Protein AF-A0A817GS50-F1 (afdb_monomer_lite)

Radius of gyration: 17.62 Å; chains: 1; bounding box: 45×34×46 Å

Structure (mmCIF, N/CA/C/O backbone):
data_AF-A0A817GS50-F1
#
_entry.id   AF-A0A817GS50-F1
#
loop_
_atom_site.group_PDB
_atom_site.id
_atom_site.type_symbol
_atom_site.label_atom_id
_atom_site.label_alt_id
_atom_site.label_comp_id
_atom_site.label_asym_id
_atom_site.label_entity_id
_atom_site.label_seq_id
_atom_site.pdbx_PDB_ins_code
_atom_site.Cartn_x
_atom_site.Cartn_y
_atom_site.Cartn_z
_atom_site.occupancy
_atom_site.B_iso_or_equiv
_atom_site.auth_seq_id
_atom_site.auth_comp_id
_atom_site.auth_asym_id
_atom_site.auth_atom_id
_atom_site.pdbx_PDB_model_num
ATOM 1 N N . MET A 1 1 ? 2.647 10.167 31.502 1.00 43.03 1 MET A N 1
ATOM 2 C CA . MET A 1 1 ? 2.492 10.947 30.258 1.00 43.03 1 MET A CA 1
ATOM 3 C C . MET A 1 1 ? 1.450 10.243 29.411 1.00 43.03 1 MET A C 1
ATOM 5 O O . MET A 1 1 ? 1.574 9.040 29.233 1.00 43.03 1 MET A O 1
ATOM 9 N N . SER A 1 2 ? 0.385 10.926 28.994 1.00 58.19 2 SER A N 1
ATOM 10 C CA . SER A 1 2 ? -0.629 10.333 28.115 1.00 58.19 2 SER A CA 1
ATOM 11 C C . SER A 1 2 ? -0.036 10.146 26.720 1.00 58.19 2 SER A C 1
ATOM 13 O O . SER A 1 2 ? 0.476 11.101 26.138 1.00 58.19 2 SER A O 1
ATOM 15 N N . ASN A 1 3 ? -0.080 8.922 26.203 1.00 62.41 3 ASN A N 1
ATOM 16 C CA . ASN A 1 3 ? 0.406 8.602 24.866 1.00 62.41 3 ASN A CA 1
ATOM 17 C C . ASN A 1 3 ? -0.499 9.278 23.828 1.00 62.41 3 ASN A C 1
ATOM 19 O O . ASN A 1 3 ? -1.694 8.998 23.794 1.00 62.41 3 ASN A O 1
ATOM 23 N N . ASN A 1 4 ? 0.049 10.166 22.997 1.00 82.06 4 ASN A N 1
ATOM 24 C CA . ASN A 1 4 ? -0.720 10.940 22.014 1.00 82.06 4 ASN A CA 1
ATOM 25 C C . ASN A 1 4 ? -0.829 10.218 20.657 1.00 82.06 4 ASN A C 1
ATOM 27 O O . ASN A 1 4 ? -0.834 10.849 19.601 1.00 82.06 4 ASN A O 1
ATOM 31 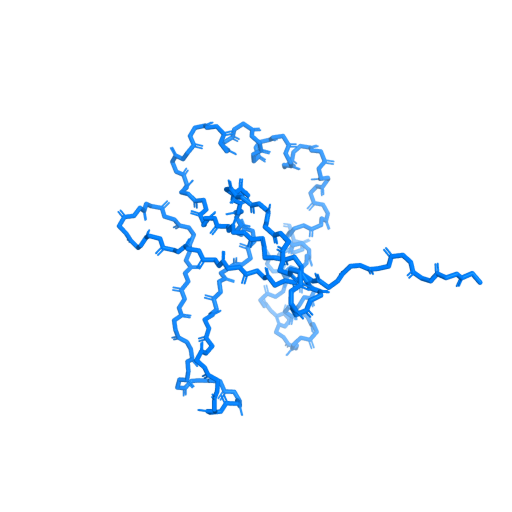N N . TYR A 1 5 ? -0.848 8.884 20.677 1.00 83.50 5 TYR A N 1
ATOM 32 C CA . TYR A 1 5 ? -0.960 8.083 19.464 1.00 83.50 5 TYR A CA 1
ATOM 33 C C . TYR A 1 5 ? -2.385 8.137 18.915 1.00 83.50 5 TYR A C 1
ATOM 35 O O . TYR A 1 5 ? -3.366 8.127 19.662 1.00 83.50 5 TYR A O 1
ATOM 43 N N . ARG A 1 6 ? -2.492 8.183 17.587 1.00 84.81 6 ARG A N 1
ATOM 44 C CA . ARG A 1 6 ? -3.757 8.109 16.855 1.00 84.81 6 ARG A CA 1
ATOM 45 C C . ARG A 1 6 ? -3.831 6.773 16.131 1.00 84.81 6 ARG A C 1
ATOM 47 O O . ARG A 1 6 ? -2.851 6.342 15.532 1.00 84.81 6 ARG A O 1
ATOM 54 N N . ARG A 1 7 ? -4.995 6.128 16.191 1.00 92.19 7 ARG A N 1
ATOM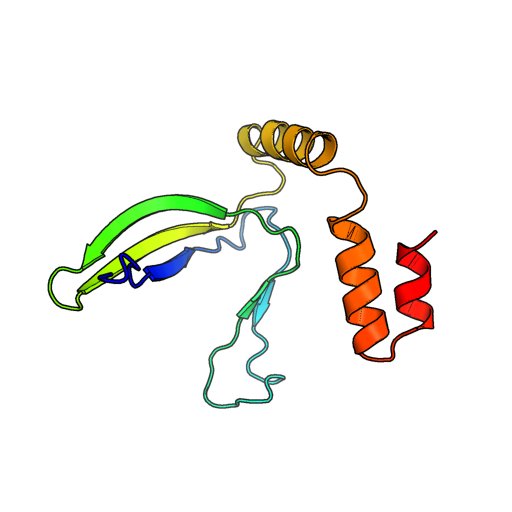 55 C CA . ARG A 1 7 ? -5.295 4.950 15.371 1.00 92.19 7 ARG A CA 1
ATOM 56 C C . ARG A 1 7 ? -5.531 5.417 13.938 1.00 92.19 7 ARG A C 1
ATOM 58 O O . ARG A 1 7 ? -6.245 6.401 13.735 1.00 92.19 7 ARG A O 1
ATOM 65 N N . ILE A 1 8 ? -4.928 4.725 12.979 1.00 94.31 8 ILE A N 1
ATOM 66 C CA . ILE A 1 8 ? -5.029 5.034 11.553 1.00 94.31 8 ILE A CA 1
ATOM 67 C C . ILE A 1 8 ? -5.473 3.774 10.815 1.00 94.31 8 ILE A C 1
ATOM 69 O O . ILE A 1 8 ? -4.950 2.693 11.080 1.00 94.31 8 ILE A O 1
ATOM 73 N N . LEU A 1 9 ? -6.422 3.937 9.899 1.00 95.75 9 LEU A N 1
ATOM 74 C CA . LEU A 1 9 ? -6.794 2.955 8.892 1.00 95.75 9 LEU A CA 1
ATOM 75 C C . LEU A 1 9 ? -6.393 3.508 7.524 1.00 95.75 9 LEU A C 1
ATOM 77 O O . LEU A 1 9 ? -6.784 4.620 7.176 1.00 95.75 9 LEU A O 1
ATOM 81 N N . PHE A 1 10 ? -5.617 2.749 6.757 1.00 97.00 10 PHE A N 1
ATOM 82 C CA . PHE A 1 10 ? -5.279 3.115 5.385 1.00 97.00 10 PHE A CA 1
ATOM 83 C C . PHE A 1 10 ? -6.278 2.489 4.418 1.00 97.00 10 PHE A C 1
ATOM 85 O O . PHE A 1 10 ? -6.477 1.278 4.431 1.00 97.00 10 PHE A O 1
ATOM 92 N N . GLU A 1 11 ? -6.872 3.314 3.565 1.00 96.81 11 GLU A N 1
ATOM 93 C CA . GLU A 1 11 ? -7.686 2.873 2.435 1.00 96.81 11 GLU A CA 1
ATOM 94 C C . GLU A 1 11 ? -6.902 3.160 1.156 1.00 96.81 11 GLU A C 1
ATOM 96 O O . GLU A 1 11 ? -6.699 4.320 0.799 1.00 96.81 11 GLU A O 1
ATOM 101 N N . ILE A 1 12 ? -6.403 2.113 0.497 1.00 96.44 12 ILE A N 1
ATOM 102 C CA . ILE A 1 12 ? -5.513 2.242 -0.661 1.00 96.44 12 ILE A CA 1
ATOM 103 C C . ILE A 1 12 ? -6.290 1.932 -1.938 1.00 96.44 12 ILE A C 1
ATOM 105 O O . ILE A 1 12 ? -6.748 0.813 -2.149 1.00 96.44 12 ILE A O 1
ATOM 109 N N . THR A 1 13 ? -6.387 2.919 -2.822 1.00 95.81 13 THR A N 1
ATOM 110 C CA . THR A 1 13 ? -6.940 2.769 -4.166 1.00 95.81 13 THR A CA 1
ATOM 111 C C . THR A 1 13 ? -5.825 2.453 -5.157 1.00 95.81 13 THR A C 1
ATOM 113 O O . THR A 1 13 ? -4.840 3.188 -5.274 1.00 95.81 13 THR A O 1
ATOM 116 N N . ILE A 1 14 ? -6.003 1.367 -5.908 1.00 93.81 14 ILE A N 1
ATOM 117 C CA . ILE A 1 14 ? -5.092 0.933 -6.967 1.00 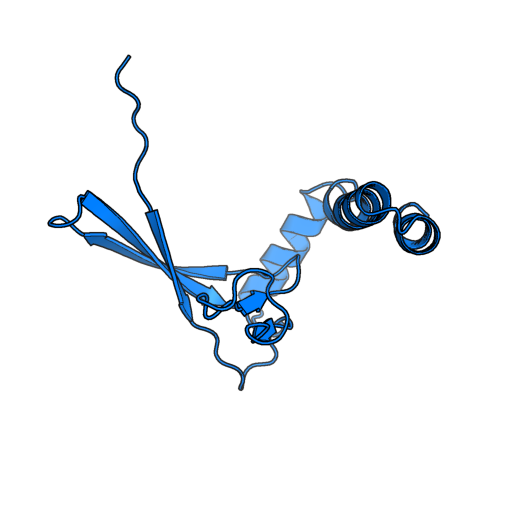93.81 14 ILE A CA 1
ATOM 118 C C . ILE A 1 14 ? -5.857 0.954 -8.292 1.00 93.81 14 ILE A C 1
ATOM 120 O O . ILE A 1 14 ? -6.832 0.224 -8.455 1.00 93.81 14 ILE A O 1
ATOM 124 N N . ASP A 1 15 ? -5.420 1.784 -9.243 1.00 91.75 15 ASP A N 1
ATOM 125 C CA . ASP A 1 15 ? -5.954 1.777 -10.609 1.00 91.75 15 ASP A CA 1
ATOM 126 C C . ASP A 1 15 ? -5.032 0.953 -11.528 1.00 91.75 15 ASP A C 1
ATOM 128 O O . ASP A 1 15 ? -3.990 1.459 -11.958 1.00 91.75 15 ASP A O 1
ATOM 132 N N . PRO A 1 16 ? -5.397 -0.299 -11.873 1.00 89.88 16 PRO A N 1
ATOM 133 C CA . PRO A 1 16 ? -4.554 -1.180 -12.683 1.00 89.88 16 PRO A CA 1
ATOM 134 C C . PRO A 1 16 ? -4.382 -0.711 -14.133 1.00 89.88 16 PRO A C 1
ATOM 136 O O . PRO A 1 16 ? -3.595 -1.291 -14.876 1.00 89.88 16 PRO A O 1
ATOM 139 N N . ARG A 1 17 ? -5.129 0.310 -14.573 1.00 90.38 17 ARG A N 1
ATOM 140 C CA . ARG A 1 17 ? -5.036 0.857 -15.936 1.00 90.38 17 ARG A CA 1
ATOM 141 C C . ARG A 1 17 ? -3.881 1.845 -16.085 1.00 90.38 17 ARG A C 1
ATOM 143 O O . ARG A 1 17 ? -3.521 2.192 -17.208 1.00 90.38 17 ARG A O 1
ATOM 150 N N . LEU A 1 18 ? -3.333 2.333 -14.973 1.00 87.19 18 LEU A N 1
ATOM 151 C CA . LEU A 1 18 ? -2.201 3.250 -14.957 1.00 87.19 18 LEU A CA 1
ATOM 152 C C . LEU A 1 18 ? -0.876 2.470 -14.981 1.00 87.19 18 LEU A C 1
ATOM 154 O O . LEU A 1 18 ? -0.818 1.337 -14.508 1.00 87.19 18 LEU A O 1
ATOM 158 N N . PRO A 1 19 ? 0.218 3.058 -15.492 1.00 85.19 19 PRO A N 1
ATOM 159 C CA . PRO A 1 19 ? 1.542 2.448 -15.421 1.00 85.19 19 PRO A CA 1
ATOM 160 C C . PRO A 1 19 ? 2.107 2.577 -13.996 1.00 85.19 19 PRO A C 1
ATOM 162 O O . PRO A 1 19 ? 2.995 3.384 -13.743 1.00 85.19 19 PRO A O 1
ATOM 165 N N . ILE A 1 20 ? 1.568 1.808 -13.053 1.00 86.19 20 ILE A N 1
ATOM 166 C CA . ILE A 1 20 ? 1.898 1.824 -11.618 1.00 86.19 20 ILE A CA 1
ATOM 167 C C . ILE A 1 20 ? 2.990 0.806 -11.260 1.00 86.19 20 ILE A C 1
ATOM 169 O O . ILE A 1 20 ? 3.419 -0.005 -12.085 1.00 86.19 20 ILE A O 1
ATOM 173 N N . LYS A 1 21 ? 3.477 0.863 -10.017 1.00 84.44 21 LYS A N 1
ATOM 174 C CA . LYS A 1 21 ? 4.316 -0.196 -9.438 1.00 84.44 21 LYS A CA 1
ATOM 175 C C . LYS A 1 21 ? 3.521 -1.503 -9.320 1.00 84.44 21 LYS A C 1
ATOM 177 O O . LYS A 1 21 ? 2.302 -1.487 -9.169 1.00 84.44 21 LYS A O 1
ATOM 182 N N . GLY A 1 22 ? 4.229 -2.628 -9.415 1.00 87.25 22 GLY A N 1
ATOM 183 C CA . GLY A 1 22 ? 3.620 -3.955 -9.398 1.00 87.25 22 GLY A CA 1
ATOM 184 C C . GLY A 1 22 ? 2.932 -4.269 -8.071 1.00 87.25 22 GLY A C 1
ATOM 185 O O . GLY A 1 22 ? 3.452 -3.953 -6.999 1.00 87.25 22 GLY A O 1
ATOM 186 N N . PHE A 1 23 ? 1.782 -4.923 -8.167 1.00 93.44 23 PHE A N 1
ATOM 187 C CA . PHE A 1 23 ? 1.042 -5.479 -7.045 1.00 93.44 23 PHE A CA 1
ATOM 188 C C . PHE A 1 23 ? 0.421 -6.815 -7.473 1.00 93.44 23 PHE A C 1
ATOM 190 O O . PHE A 1 23 ? 0.255 -7.062 -8.671 1.00 93.44 23 PHE A O 1
ATOM 197 N N . ALA A 1 24 ? 0.106 -7.676 -6.513 1.00 92.88 24 ALA A N 1
ATOM 198 C CA . ALA A 1 24 ? -0.496 -8.978 -6.758 1.00 92.88 24 ALA A CA 1
ATOM 199 C C . ALA A 1 24 ? -1.469 -9.342 -5.637 1.00 92.88 24 ALA A C 1
ATOM 201 O O . ALA A 1 24 ? -1.178 -9.111 -4.467 1.00 92.88 24 ALA A O 1
ATOM 202 N N . ASP A 1 25 ? -2.596 -9.944 -6.007 1.00 93.44 25 ASP A N 1
ATOM 203 C CA . ASP A 1 25 ? -3.392 -10.745 -5.078 1.00 93.44 25 ASP A CA 1
ATOM 204 C C . ASP A 1 25 ? -2.613 -12.034 -4.800 1.00 93.44 25 ASP A C 1
ATOM 206 O O . ASP A 1 25 ? -2.233 -12.749 -5.732 1.00 93.44 25 ASP A O 1
ATOM 210 N N . ILE A 1 26 ? -2.313 -12.278 -3.528 1.00 94.56 26 ILE A N 1
ATOM 211 C CA . ILE A 1 26 ? -1.550 -13.443 -3.084 1.00 94.56 26 ILE A CA 1
ATOM 212 C C . ILE A 1 26 ? -2.354 -14.319 -2.129 1.00 94.56 26 ILE A C 1
ATOM 214 O O . ILE A 1 26 ? -1.765 -15.154 -1.448 1.00 94.56 26 ILE A O 1
ATOM 218 N N . LYS A 1 27 ? -3.686 -14.189 -2.100 1.00 92.69 27 LYS A N 1
ATOM 219 C CA . LYS A 1 27 ? -4.565 -14.982 -1.233 1.00 92.69 27 LYS A CA 1
ATOM 220 C C . LYS A 1 27 ? -4.263 -16.481 -1.279 1.00 92.69 27 LYS A C 1
ATOM 222 O O . LYS A 1 27 ? -4.144 -17.122 -0.242 1.00 92.69 27 LYS A O 1
ATOM 227 N N . GLU A 1 28 ? -4.085 -17.043 -2.476 1.00 93.38 28 GLU A N 1
ATOM 228 C CA . GLU A 1 28 ? -3.801 -18.479 -2.665 1.00 93.38 28 GLU A CA 1
ATOM 229 C C . GLU A 1 28 ? -2.390 -18.903 -2.210 1.00 93.38 28 GLU A C 1
ATOM 231 O O . GLU A 1 28 ? -2.080 -20.094 -2.150 1.00 93.38 28 GLU A O 1
ATOM 236 N N . HIS A 1 29 ? -1.526 -17.938 -1.901 1.00 90.81 29 HIS A N 1
ATOM 237 C CA . HIS A 1 29 ? -0.144 -18.139 -1.471 1.00 90.81 29 HIS A CA 1
ATOM 238 C C . HIS A 1 29 ? 0.125 -17.636 -0.049 1.00 90.81 29 HIS A C 1
ATOM 240 O O . HIS A 1 29 ? 1.225 -17.853 0.465 1.00 90.81 29 HIS A O 1
ATOM 246 N N . SER A 1 30 ? -0.849 -16.977 0.584 1.00 90.12 30 SER A N 1
ATOM 247 C CA . SER A 1 30 ? -0.714 -16.485 1.949 1.00 90.12 30 SER A CA 1
ATOM 248 C C . SER A 1 30 ? -0.685 -17.648 2.938 1.00 90.12 30 SER A C 1
ATOM 250 O O . SER A 1 30 ? -1.353 -18.669 2.766 1.00 90.12 30 SER A O 1
ATOM 252 N N . ALA A 1 31 ? 0.081 -17.483 4.016 1.00 91.56 31 ALA A N 1
ATOM 253 C CA . ALA A 1 31 ? 0.032 -18.400 5.152 1.00 91.56 31 ALA A CA 1
ATOM 254 C C . ALA A 1 31 ? -1.307 -18.307 5.912 1.00 91.56 31 ALA A C 1
ATOM 256 O O . ALA A 1 31 ? -1.626 -19.207 6.691 1.00 91.56 31 ALA A O 1
ATOM 257 N N . TYR A 1 32 ? -2.072 -17.233 5.685 1.00 91.81 32 TYR A N 1
ATOM 258 C CA . TYR A 1 32 ? -3.359 -16.958 6.312 1.00 91.81 32 TYR A CA 1
ATOM 259 C C . TYR A 1 32 ? -4.465 -16.962 5.251 1.00 91.81 32 TYR A C 1
ATOM 261 O O . TYR A 1 32 ? -4.790 -15.947 4.646 1.00 91.81 32 TYR A O 1
ATOM 269 N N . ASP A 1 33 ? -5.077 -18.126 5.047 1.00 87.81 33 ASP A N 1
ATOM 270 C CA . ASP A 1 33 ? -6.103 -18.370 4.021 1.00 87.81 33 ASP A CA 1
ATOM 271 C C . ASP A 1 33 ? -7.409 -17.571 4.208 1.00 87.81 33 ASP A C 1
ATOM 273 O O . ASP A 1 33 ? -8.236 -17.482 3.295 1.00 87.81 33 ASP A O 1
ATOM 277 N N . THR A 1 34 ? -7.598 -16.972 5.384 1.00 93.81 34 THR A N 1
ATOM 278 C CA . THR A 1 34 ? -8.734 -16.100 5.694 1.00 93.81 34 THR A CA 1
ATOM 279 C C . THR A 1 34 ? -8.548 -14.655 5.241 1.00 93.81 34 THR A C 1
ATOM 281 O O . THR A 1 34 ? -9.510 -13.890 5.294 1.00 93.81 34 THR A O 1
ATOM 284 N N . GLU A 1 35 ? -7.337 -14.258 4.847 1.00 92.94 35 GLU A N 1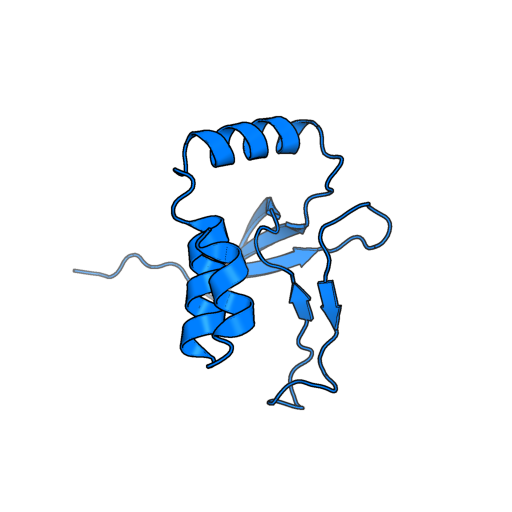
ATOM 285 C CA . GLU A 1 35 ? -7.028 -12.889 4.436 1.00 92.94 35 GLU A CA 1
ATOM 286 C C . GLU A 1 35 ? -7.103 -12.738 2.910 1.00 92.94 35 GLU A C 1
ATOM 288 O O . GLU A 1 35 ? -6.635 -13.586 2.152 1.00 92.94 35 GLU A O 1
ATOM 293 N N . ASP A 1 36 ? -7.677 -11.629 2.443 1.00 93.50 36 ASP A N 1
ATOM 294 C CA . ASP A 1 36 ? -7.616 -11.215 1.036 1.00 93.50 36 ASP A CA 1
ATOM 295 C C . ASP A 1 36 ? -6.349 -10.366 0.825 1.00 93.50 36 ASP A C 1
ATOM 297 O O . ASP A 1 36 ? -6.403 -9.150 0.619 1.00 93.50 36 ASP A O 1
ATOM 301 N N . GLU A 1 37 ? -5.188 -11.002 0.993 1.00 94.69 37 GLU A N 1
ATOM 302 C CA . GLU A 1 37 ? -3.895 -10.321 1.035 1.00 94.69 37 GLU A CA 1
ATOM 303 C C . GLU A 1 37 ? -3.443 -9.831 -0.352 1.00 94.69 37 GLU A C 1
ATOM 305 O O . GLU A 1 37 ? -3.370 -10.587 -1.325 1.00 94.69 37 GLU A O 1
ATOM 310 N N . VAL A 1 38 ? -3.067 -8.550 -0.421 1.00 93.69 38 VAL A N 1
ATOM 311 C CA . VAL A 1 38 ? -2.486 -7.922 -1.613 1.00 93.69 38 VAL A CA 1
ATOM 312 C C . VAL A 1 38 ? -1.046 -7.518 -1.321 1.00 93.69 38 VAL A C 1
ATOM 314 O O . VAL A 1 38 ? -0.786 -6.656 -0.480 1.00 93.69 38 VAL A O 1
ATOM 317 N N . LEU A 1 39 ? -0.105 -8.093 -2.068 1.00 93.62 39 LEU A N 1
ATOM 318 C CA . LEU A 1 39 ? 1.306 -7.734 -2.012 1.00 93.62 39 LEU A CA 1
ATOM 319 C C . LEU A 1 39 ? 1.590 -6.573 -2.964 1.00 93.62 39 LEU A C 1
ATOM 321 O O . LEU A 1 39 ? 1.323 -6.662 -4.161 1.00 93.62 39 LEU A O 1
ATOM 325 N N . ILE A 1 40 ? 2.197 -5.503 -2.453 1.00 92.19 40 ILE A N 1
ATOM 326 C CA . ILE A 1 40 ? 2.662 -4.362 -3.249 1.00 92.19 40 ILE A CA 1
ATOM 327 C C . ILE A 1 40 ? 4.190 -4.326 -3.180 1.00 92.19 40 ILE A C 1
ATOM 329 O O . ILE A 1 40 ? 4.766 -4.467 -2.101 1.00 92.19 40 ILE A O 1
ATOM 333 N N . ILE A 1 41 ? 4.859 -4.150 -4.324 1.00 85.06 41 ILE A N 1
ATOM 334 C CA . ILE A 1 41 ? 6.326 -4.107 -4.363 1.00 85.06 41 ILE A CA 1
ATOM 335 C C . ILE A 1 41 ? 6.881 -2.952 -3.516 1.00 85.06 41 ILE A C 1
ATOM 337 O O . ILE A 1 41 ? 6.280 -1.879 -3.404 1.00 85.06 41 ILE A O 1
ATOM 341 N N . LEU A 1 42 ? 8.074 -3.161 -2.960 1.00 79.75 42 LEU A N 1
ATOM 342 C CA . LEU A 1 42 ? 8.836 -2.117 -2.282 1.00 79.75 42 LEU A CA 1
ATOM 343 C C . LEU A 1 42 ? 9.064 -0.895 -3.190 1.00 79.75 42 LEU A C 1
ATOM 345 O O . LEU A 1 42 ? 9.037 -0.979 -4.420 1.00 79.75 42 LEU A O 1
ATOM 349 N N . GLU A 1 43 ? 9.298 0.256 -2.558 1.00 74.38 43 GLU A N 1
ATOM 350 C CA . GLU A 1 43 ? 9.413 1.569 -3.215 1.00 74.38 43 GLU A CA 1
ATOM 351 C C . GLU A 1 43 ? 8.137 2.059 -3.925 1.00 74.38 43 GLU A C 1
ATOM 353 O O . GLU A 1 43 ? 8.183 2.995 -4.731 1.00 74.38 43 GLU A O 1
ATOM 358 N N . ALA A 1 44 ? 6.985 1.447 -3.645 1.00 83.75 44 ALA A N 1
ATOM 359 C CA . ALA A 1 44 ? 5.702 2.018 -4.017 1.00 83.75 44 ALA A CA 1
ATOM 360 C C . ALA A 1 44 ? 5.486 3.364 -3.312 1.00 83.75 44 ALA A C 1
ATOM 362 O O . ALA A 1 44 ? 5.706 3.506 -2.108 1.00 83.75 44 ALA A O 1
ATOM 363 N N . LEU A 1 45 ? 5.044 4.356 -4.082 1.00 84.25 45 LEU A N 1
ATOM 364 C CA . LEU A 1 45 ? 4.672 5.665 -3.566 1.00 84.25 45 LEU A CA 1
ATOM 365 C C . LEU A 1 45 ? 3.161 5.786 -3.487 1.00 84.25 45 LEU A C 1
ATOM 367 O O . LEU A 1 45 ? 2.443 5.353 -4.384 1.00 84.25 45 LEU A O 1
ATOM 371 N N . TYR A 1 46 ? 2.693 6.449 -2.440 1.00 89.38 46 TYR A N 1
ATOM 372 C CA . TYR A 1 46 ? 1.277 6.685 -2.213 1.00 89.38 46 TYR A CA 1
ATOM 373 C C . TYR A 1 46 ? 1.034 8.183 -2.109 1.00 89.38 46 TYR A C 1
ATOM 375 O O . TYR A 1 46 ? 1.754 8.892 -1.403 1.00 89.38 46 TYR A O 1
ATOM 383 N N . ARG A 1 47 ? 0.015 8.671 -2.813 1.00 89.50 47 ARG A N 1
ATOM 384 C CA . ARG A 1 47 ? -0.482 10.034 -2.636 1.00 89.50 47 ARG A CA 1
ATOM 385 C C . ARG A 1 47 ? -1.575 10.009 -1.579 1.00 89.50 47 ARG A C 1
ATOM 387 O O . ARG A 1 47 ? -2.516 9.235 -1.711 1.00 89.50 47 ARG A O 1
ATOM 394 N N . ILE A 1 48 ? -1.463 10.866 -0.567 1.00 94.06 48 ILE A N 1
ATOM 395 C CA . ILE A 1 48 ? -2.567 11.118 0.364 1.00 94.06 48 ILE A CA 1
ATOM 396 C C . ILE A 1 48 ? -3.606 11.959 -0.366 1.00 94.06 48 ILE A C 1
ATOM 398 O O . ILE A 1 48 ? -3.328 13.101 -0.732 1.00 94.06 48 ILE A O 1
ATOM 402 N N . ASP A 1 49 ? -4.786 11.389 -0.576 1.00 94.75 49 ASP A N 1
ATOM 403 C CA . ASP A 1 49 ? -5.906 12.088 -1.200 1.00 94.75 49 ASP A CA 1
ATOM 404 C C . ASP A 1 49 ? -6.788 12.764 -0.145 1.00 94.75 49 ASP A C 1
ATOM 406 O O . ASP A 1 49 ? -7.288 13.865 -0.374 1.00 94.75 49 ASP A O 1
ATOM 410 N N . ASN A 1 50 ? -6.961 12.130 1.022 1.00 97.25 50 ASN A N 1
ATOM 411 C CA . ASN A 1 50 ? -7.771 12.670 2.110 1.00 97.25 50 ASN A CA 1
ATOM 412 C C . ASN A 1 50 ? -7.410 12.062 3.476 1.00 97.25 50 ASN A C 1
ATOM 414 O O . ASN A 1 50 ? -6.862 10.962 3.562 1.00 97.25 50 ASN A O 1
ATOM 418 N N . ILE A 1 51 ? -7.770 12.767 4.550 1.00 96.44 51 ILE A N 1
ATOM 419 C CA . ILE A 1 51 ? -7.704 12.277 5.930 1.00 96.44 51 ILE A CA 1
ATOM 420 C C . ILE A 1 51 ? -9.039 12.591 6.602 1.00 96.44 51 ILE A C 1
ATOM 422 O O . ILE A 1 51 ? -9.405 13.754 6.757 1.00 96.44 51 ILE A O 1
ATOM 426 N N . ILE A 1 52 ? -9.758 11.549 7.005 1.00 95.56 52 ILE A N 1
ATOM 427 C CA . ILE A 1 52 ? -11.104 11.636 7.569 1.00 95.56 52 ILE A CA 1
ATOM 428 C C . ILE A 1 52 ? -11.061 11.103 8.997 1.00 95.56 52 ILE A C 1
ATOM 430 O O . ILE A 1 52 ? -10.560 10.009 9.237 1.00 95.56 52 ILE A O 1
ATOM 434 N N . GLU A 1 53 ? -11.594 11.851 9.957 1.00 93.31 53 GLU A N 1
ATOM 435 C CA . GLU A 1 53 ? -11.778 11.345 11.317 1.00 93.31 53 GLU A CA 1
ATOM 436 C C . GLU A 1 53 ? -13.072 10.525 11.398 1.00 93.31 53 GLU A C 1
ATOM 438 O O . GLU A 1 53 ? -14.170 11.054 11.202 1.00 93.31 53 GLU A O 1
ATOM 443 N N . ASP A 1 54 ? -12.957 9.238 11.724 1.00 88.44 54 ASP A N 1
ATOM 444 C CA . ASP A 1 54 ? -14.102 8.432 12.129 1.00 88.44 54 ASP A CA 1
ATOM 445 C C . ASP A 1 54 ? -14.346 8.637 13.627 1.00 88.44 54 ASP A C 1
ATOM 447 O O . ASP A 1 54 ? -13.793 7.956 14.497 1.00 88.44 54 ASP A O 1
ATOM 451 N N . SER A 1 55 ? -15.192 9.623 13.922 1.00 79.75 55 SER A N 1
ATOM 452 C CA . SER A 1 55 ? -15.580 9.967 15.293 1.00 79.75 55 SER A CA 1
ATOM 453 C C . SER A 1 55 ? -16.305 8.842 16.045 1.00 79.75 55 SER A C 1
ATOM 455 O O . SER A 1 55 ? -16.341 8.877 17.275 1.00 79.75 55 SER A O 1
ATOM 457 N N . LYS A 1 56 ? -16.883 7.851 15.347 1.00 85.69 56 LYS A N 1
ATOM 458 C CA . LYS A 1 56 ? -17.576 6.723 15.984 1.00 85.69 56 LYS A CA 1
ATOM 459 C C . LYS A 1 56 ? -16.591 5.650 16.421 1.00 85.69 56 LYS A C 1
ATOM 461 O O . LYS A 1 56 ? -16.676 5.169 17.546 1.00 85.69 56 LYS A O 1
ATOM 466 N N . GLU A 1 57 ? -15.653 5.310 15.548 1.00 83.38 57 GLU A N 1
ATOM 467 C CA . GLU A 1 57 ? -14.690 4.233 15.787 1.00 83.38 57 GLU A CA 1
ATOM 468 C C . GLU A 1 57 ? -13.382 4.715 16.448 1.00 83.38 57 GLU A C 1
ATOM 470 O O . GLU A 1 57 ? -12.550 3.917 16.904 1.00 83.38 57 GLU A O 1
ATOM 475 N N . GLY A 1 58 ? -13.191 6.035 16.534 1.00 87.56 58 GLY A N 1
ATOM 476 C CA . GLY A 1 58 ? -12.056 6.664 17.206 1.00 87.56 58 GLY A CA 1
ATOM 477 C C . GLY A 1 58 ? -10.733 6.494 16.456 1.00 87.56 58 GLY A C 1
ATOM 478 O O . GLY A 1 58 ? -9.672 6.410 17.087 1.00 87.56 58 GLY A O 1
ATOM 479 N N . PHE A 1 59 ? -10.776 6.408 15.125 1.00 92.31 59 PHE A N 1
ATOM 480 C CA . PHE A 1 59 ? -9.592 6.341 14.265 1.00 92.31 59 PHE A CA 1
ATOM 481 C C . PHE A 1 59 ? -9.695 7.301 13.078 1.00 92.31 59 PHE A C 1
ATOM 483 O O . PHE A 1 59 ? -10.761 7.818 12.770 1.00 92.31 59 PHE A O 1
ATOM 490 N N . HIS A 1 60 ? -8.565 7.570 12.424 1.00 94.50 60 HIS A N 1
ATOM 491 C CA . HIS A 1 60 ? -8.530 8.352 11.188 1.00 94.50 60 HIS A CA 1
ATOM 492 C C . HIS A 1 60 ? -8.422 7.410 9.991 1.00 94.50 60 HIS A C 1
ATOM 494 O O . HIS A 1 60 ? -7.540 6.553 9.967 1.00 94.50 60 HIS A O 1
ATOM 500 N N . VAL A 1 61 ? -9.293 7.576 9.001 1.00 96.38 61 VAL A N 1
ATOM 501 C CA . VAL A 1 61 ? -9.155 6.950 7.686 1.00 96.38 61 VAL A CA 1
ATOM 502 C C . VAL A 1 61 ? -8.265 7.841 6.835 1.00 96.38 61 VAL A C 1
ATOM 504 O O . VAL A 1 61 ? -8.589 9.003 6.588 1.00 96.38 61 VAL A O 1
ATOM 507 N N . VAL A 1 62 ? -7.141 7.304 6.383 1.00 97.25 62 VAL A N 1
ATOM 508 C CA . VAL A 1 62 ? -6.248 7.967 5.437 1.00 97.25 62 VAL A CA 1
ATOM 509 C C . VAL A 1 62 ? -6.460 7.315 4.081 1.00 97.25 62 VAL A C 1
ATOM 511 O O . VAL A 1 62 ? -6.104 6.154 3.879 1.00 97.25 62 VAL A O 1
ATOM 514 N N . GLN A 1 63 ? -7.060 8.068 3.166 1.00 97.94 63 GLN A N 1
ATOM 515 C CA . GLN A 1 63 ? -7.316 7.619 1.804 1.00 97.94 63 GLN A CA 1
ATOM 516 C C . GLN A 1 63 ? -6.082 7.893 0.950 1.00 97.94 63 GLN A C 1
ATOM 518 O O . GLN A 1 63 ? -5.576 9.021 0.902 1.00 97.94 63 GLN A O 1
ATOM 523 N N . LEU A 1 64 ? -5.590 6.842 0.306 1.00 96.06 64 LEU A N 1
ATOM 524 C CA . LEU A 1 64 ? -4.357 6.818 -0.459 1.00 96.06 64 LEU A CA 1
ATOM 525 C C . LEU A 1 64 ? -4.629 6.343 -1.886 1.00 96.06 64 LEU A C 1
ATOM 527 O O . LEU A 1 64 ? -5.376 5.390 -2.089 1.00 96.06 64 LEU A O 1
ATOM 531 N N . SER A 1 65 ? -3.928 6.913 -2.861 1.00 93.12 65 SER A N 1
ATOM 532 C CA . SER A 1 65 ? -3.829 6.358 -4.215 1.00 93.12 65 SER A CA 1
ATOM 533 C C . SER A 1 65 ? -2.413 5.873 -4.484 1.00 93.12 65 SER A C 1
ATOM 535 O O . SER A 1 65 ? -1.449 6.602 -4.226 1.00 93.12 65 SER A O 1
ATOM 537 N N . LEU A 1 66 ? -2.277 4.672 -5.051 1.00 91.38 66 LEU A N 1
ATOM 538 C CA . LEU A 1 66 ? -0.988 4.194 -5.545 1.00 91.38 66 LEU A CA 1
ATOM 539 C C . LEU A 1 66 ? -0.533 5.055 -6.731 1.00 91.38 66 LEU A C 1
ATOM 541 O O . LEU A 1 66 ? -1.249 5.237 -7.718 1.00 91.38 66 LEU A O 1
ATOM 545 N N . ALA A 1 67 ? 0.676 5.589 -6.621 1.00 87.38 67 ALA A N 1
ATOM 546 C CA . ALA A 1 67 ? 1.283 6.451 -7.615 1.00 87.38 67 ALA A CA 1
ATOM 547 C C . ALA A 1 67 ? 1.556 5.736 -8.943 1.00 87.38 67 ALA A C 1
ATOM 549 O O . ALA A 1 67 ? 2.138 4.649 -8.978 1.00 87.38 67 ALA A O 1
ATOM 550 N N . SER A 1 68 ? 1.234 6.413 -10.047 1.00 84.56 68 SER A N 1
ATOM 551 C CA . SER A 1 68 ? 1.713 6.036 -11.379 1.00 84.56 68 SER A CA 1
ATOM 552 C C . SER A 1 68 ? 3.195 6.381 -11.541 1.00 84.56 68 SER A C 1
ATOM 554 O O . SER A 1 68 ? 3.646 7.441 -11.107 1.00 84.56 68 SER A O 1
ATOM 556 N N . ASN A 1 69 ? 3.939 5.540 -12.259 1.00 73.94 69 ASN A N 1
ATOM 557 C CA . ASN A 1 69 ? 5.331 5.790 -12.643 1.00 73.94 69 ASN A CA 1
ATOM 558 C C . ASN A 1 69 ? 5.475 6.977 -13.614 1.00 73.94 69 ASN A C 1
ATOM 560 O O . ASN A 1 69 ? 6.584 7.457 -13.835 1.00 73.94 69 ASN A O 1
ATOM 564 N N . THR A 1 70 ? 4.374 7.431 -14.219 1.00 72.62 70 THR A N 1
ATOM 565 C CA . THR A 1 70 ? 4.340 8.578 -15.141 1.00 72.62 70 THR A CA 1
ATOM 566 C C . THR A 1 70 ? 3.772 9.841 -14.503 1.00 72.62 70 THR A C 1
ATOM 568 O O . THR A 1 70 ? 3.455 10.787 -15.219 1.00 72.62 70 THR A O 1
ATOM 571 N N . ASP A 1 71 ? 3.561 9.864 -13.187 1.00 72.88 71 ASP A N 1
ATOM 572 C CA . ASP A 1 71 ? 3.158 11.096 -12.516 1.00 72.88 71 ASP A CA 1
ATOM 573 C C . ASP A 1 71 ? 4.369 12.038 -12.445 1.00 72.88 71 ASP A C 1
ATOM 575 O O . ASP A 1 71 ? 5.272 11.868 -11.622 1.00 72.88 71 ASP A O 1
ATOM 579 N N . ASP A 1 72 ? 4.399 13.027 -13.342 1.00 69.00 72 ASP A N 1
ATOM 580 C CA . ASP A 1 72 ? 5.493 13.997 -13.454 1.00 69.00 72 ASP A CA 1
ATOM 581 C C . ASP A 1 72 ? 5.761 14.734 -12.132 1.00 69.00 72 ASP A C 1
ATOM 583 O O . ASP A 1 72 ? 6.907 15.075 -11.839 1.00 69.00 72 ASP A O 1
ATOM 587 N N . ARG A 1 73 ? 4.737 14.921 -11.285 1.00 68.69 73 ARG A N 1
ATOM 588 C CA . ARG A 1 73 ? 4.893 15.557 -9.965 1.00 68.69 73 ARG A CA 1
ATOM 589 C C . ARG A 1 73 ? 5.620 14.645 -8.985 1.00 68.69 73 ARG A C 1
ATOM 591 O O . ARG A 1 73 ? 6.345 15.116 -8.112 1.00 68.69 73 ARG A O 1
ATOM 598 N N . LEU A 1 74 ? 5.428 13.337 -9.124 1.00 70.12 74 LEU A N 1
ATOM 599 C CA . LEU A 1 74 ? 6.085 12.342 -8.284 1.00 70.12 74 LEU A CA 1
ATOM 600 C C . LEU A 1 74 ? 7.490 12.027 -8.771 1.00 70.12 74 LEU A C 1
ATOM 602 O O . LEU A 1 74 ? 8.313 11.629 -7.956 1.00 70.12 74 LEU A O 1
ATOM 606 N N . LYS A 1 75 ? 7.801 12.261 -10.049 1.00 69.75 75 LYS A N 1
ATOM 607 C CA . LYS A 1 75 ? 9.158 12.119 -10.586 1.00 69.75 75 LYS A CA 1
ATOM 608 C C . LYS A 1 75 ? 10.153 13.042 -9.881 1.00 69.75 75 LYS A C 1
ATOM 610 O O . LYS A 1 75 ? 11.197 12.575 -9.437 1.00 69.75 75 LYS A O 1
ATOM 615 N N . GLU A 1 76 ? 9.807 14.319 -9.706 1.00 74.31 76 GLU A N 1
ATOM 616 C CA . GLU A 1 76 ? 10.653 15.273 -8.971 1.00 74.31 76 GLU A CA 1
ATOM 617 C C . GLU A 1 76 ? 10.828 14.867 -7.504 1.00 74.31 76 GLU A C 1
ATOM 619 O O . GLU A 1 76 ? 11.933 14.937 -6.964 1.00 74.31 76 GLU A O 1
ATOM 624 N N . MET A 1 77 ? 9.757 14.379 -6.871 1.00 74.00 77 MET A N 1
ATOM 625 C CA . MET A 1 77 ? 9.819 13.851 -5.510 1.00 74.00 77 MET A CA 1
ATOM 626 C C . MET A 1 77 ? 10.686 12.585 -5.431 1.00 74.00 77 MET A C 1
ATOM 628 O O . MET A 1 77 ? 11.473 12.463 -4.500 1.00 74.00 77 MET A O 1
ATOM 632 N N . TYR A 1 78 ? 10.599 11.668 -6.399 1.00 68.69 78 TYR A N 1
ATOM 633 C CA . TYR A 1 78 ? 11.431 10.460 -6.471 1.00 68.69 78 TYR A CA 1
ATOM 634 C C . TYR A 1 78 ? 12.906 10.830 -6.608 1.00 68.69 78 TYR A C 1
ATOM 636 O O . TYR A 1 78 ? 13.750 10.290 -5.897 1.00 68.69 78 TYR A O 1
ATOM 644 N N . ASP A 1 79 ? 13.214 11.774 -7.498 1.00 71.44 79 ASP A N 1
ATOM 645 C CA . ASP A 1 79 ? 14.572 12.263 -7.718 1.00 71.44 79 ASP A CA 1
ATOM 646 C C . ASP A 1 79 ? 15.108 12.986 -6.478 1.00 71.44 79 ASP A C 1
ATOM 648 O O . ASP A 1 79 ? 16.283 12.840 -6.141 1.00 71.44 79 ASP A O 1
ATOM 652 N N . HIS A 1 80 ? 14.257 13.729 -5.766 1.00 74.19 80 HIS A N 1
ATOM 653 C CA . HIS A 1 80 ? 14.612 14.347 -4.494 1.00 74.19 80 HIS A CA 1
ATOM 654 C C . HIS A 1 80 ? 14.870 13.294 -3.410 1.00 74.19 80 HIS A C 1
ATOM 656 O O . HIS A 1 80 ? 15.946 13.288 -2.819 1.00 74.19 80 HIS A O 1
ATOM 662 N N . LEU A 1 81 ? 13.942 12.356 -3.198 1.00 68.69 81 LEU A N 1
ATOM 663 C CA . LEU A 1 81 ? 14.073 11.290 -2.203 1.00 68.69 81 LEU A CA 1
ATOM 664 C C . LEU A 1 81 ? 15.304 10.421 -2.469 1.00 68.69 81 LEU A C 1
ATOM 666 O O . LEU A 1 81 ? 16.047 10.160 -1.536 1.00 68.69 81 LEU A O 1
ATOM 670 N N . LYS A 1 82 ? 15.593 10.066 -3.726 1.00 65.44 82 LYS A N 1
ATOM 671 C CA . LYS A 1 82 ? 16.822 9.346 -4.107 1.00 65.44 82 LYS A CA 1
ATOM 672 C C . LYS A 1 82 ? 18.109 10.103 -3.790 1.00 65.44 82 LYS A C 1
ATOM 674 O O . LYS A 1 82 ? 19.131 9.484 -3.531 1.00 65.44 82 LYS A O 1
ATOM 679 N N . ARG A 1 83 ? 18.090 11.436 -3.881 1.00 68.19 83 ARG A N 1
ATOM 680 C CA . ARG A 1 83 ? 19.260 12.278 -3.583 1.00 68.19 83 ARG A CA 1
ATOM 681 C C . ARG A 1 83 ? 19.410 12.556 -2.089 1.00 68.19 83 ARG A C 1
ATOM 683 O O . ARG A 1 83 ? 20.524 12.785 -1.635 1.00 68.19 83 ARG A O 1
ATOM 690 N N . THR A 1 84 ? 18.303 12.606 -1.349 1.00 62.84 84 THR A N 1
ATOM 691 C CA . THR A 1 84 ? 18.271 13.000 0.069 1.00 62.84 84 THR A CA 1
ATOM 692 C C . THR A 1 84 ? 18.345 11.802 1.007 1.00 62.84 84 THR A C 1
ATOM 694 O O . THR A 1 84 ? 19.007 11.868 2.041 1.00 62.84 84 THR A O 1
ATOM 697 N N . ILE A 1 85 ? 17.702 10.696 0.645 1.00 60.00 85 ILE A N 1
ATOM 698 C CA . ILE A 1 85 ? 17.895 9.403 1.288 1.00 60.00 85 ILE A CA 1
ATOM 699 C C . ILE A 1 85 ? 19.150 8.832 0.635 1.00 60.00 85 ILE A C 1
ATOM 701 O O . ILE A 1 85 ? 19.090 8.329 -0.483 1.00 60.00 85 ILE A O 1
ATOM 705 N N . ASN A 1 86 ? 20.302 8.999 1.293 1.00 51.62 86 ASN A N 1
ATOM 706 C CA . ASN A 1 86 ? 21.561 8.382 0.874 1.00 51.62 86 ASN A CA 1
ATOM 707 C C . ASN A 1 86 ? 21.304 6.938 0.411 1.00 51.62 86 ASN A C 1
ATOM 709 O O . ASN A 1 86 ? 20.563 6.204 1.067 1.00 51.62 86 ASN A O 1
ATOM 713 N N . HIS A 1 87 ? 21.948 6.552 -0.692 1.00 51.34 87 HIS A N 1
ATOM 714 C CA . HI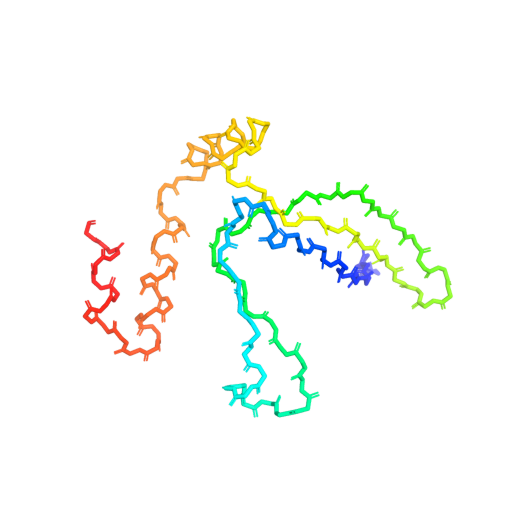S A 1 87 ? 21.876 5.248 -1.370 1.00 51.34 87 HIS A CA 1
ATOM 715 C C . HIS A 1 87 ? 21.924 3.994 -0.459 1.00 51.34 87 HIS A C 1
ATOM 717 O O . HIS A 1 87 ? 21.560 2.914 -0.909 1.00 51.34 87 HIS A O 1
ATOM 723 N N . GLU A 1 88 ? 22.316 4.136 0.809 1.00 50.69 88 GLU A N 1
ATOM 724 C CA . GLU A 1 88 ? 22.459 3.091 1.834 1.00 50.69 88 GLU A CA 1
ATOM 725 C C . GLU A 1 88 ? 21.147 2.472 2.357 1.00 50.69 88 GLU A C 1
ATOM 727 O O . GLU A 1 88 ? 21.202 1.484 3.083 1.00 50.69 88 GLU A O 1
ATOM 732 N N . TYR A 1 89 ? 19.959 3.023 2.070 1.00 53.00 89 TYR A N 1
ATOM 733 C CA . TYR A 1 89 ? 18.730 2.550 2.741 1.00 53.00 89 TYR A CA 1
ATOM 734 C C . TYR A 1 89 ? 17.741 1.777 1.866 1.00 53.00 89 TYR A C 1
ATOM 736 O O . TYR A 1 89 ? 16.876 1.106 2.421 1.00 53.00 89 TYR A O 1
ATOM 744 N N . THR A 1 90 ? 17.833 1.830 0.534 1.00 57.47 90 THR A N 1
ATOM 745 C CA . THR A 1 90 ? 16.789 1.243 -0.335 1.00 57.47 90 THR A CA 1
ATOM 746 C C . THR A 1 90 ? 17.198 -0.092 -0.959 1.00 57.47 90 THR A C 1
ATOM 748 O O . THR A 1 90 ? 16.452 -1.062 -0.846 1.00 57.47 90 THR A O 1
ATOM 751 N N . PHE A 1 91 ? 18.403 -0.195 -1.532 1.00 56.62 91 PHE A N 1
ATOM 752 C CA . PHE A 1 91 ? 18.904 -1.461 -2.091 1.00 56.62 91 PHE A CA 1
ATOM 753 C C . PHE A 1 91 ? 19.476 -2.388 -1.014 1.00 56.62 91 PHE A C 1
ATOM 755 O O . PHE A 1 91 ? 19.139 -3.573 -0.987 1.00 56.62 91 PHE A O 1
ATOM 762 N N . ASP A 1 92 ? 20.205 -1.832 -0.045 1.00 61.12 92 ASP A N 1
ATOM 763 C CA . ASP A 1 92 ? 20.678 -2.571 1.129 1.00 61.12 92 ASP A CA 1
ATOM 764 C C . ASP A 1 92 ? 19.533 -3.187 1.931 1.00 61.12 92 ASP A C 1
ATOM 766 O O . ASP A 1 92 ? 19.721 -4.230 2.546 1.00 61.12 92 ASP A O 1
ATOM 770 N N . ALA A 1 93 ? 18.346 -2.567 1.958 1.00 64.50 93 ALA A N 1
ATOM 771 C CA . ALA A 1 93 ? 17.196 -3.112 2.675 1.00 64.50 93 ALA A CA 1
ATOM 772 C C . ALA A 1 93 ? 16.700 -4.412 2.035 1.00 64.50 93 ALA A C 1
ATOM 774 O O . ALA A 1 93 ? 16.465 -5.387 2.744 1.00 64.50 93 ALA A O 1
ATOM 775 N N . LEU A 1 94 ? 16.607 -4.464 0.702 1.00 71.44 94 LEU A N 1
ATOM 776 C CA . LEU A 1 94 ? 16.248 -5.694 -0.000 1.00 71.44 94 LEU A CA 1
ATOM 777 C C . LEU A 1 94 ? 17.359 -6.747 0.114 1.00 71.44 94 LEU A C 1
ATOM 779 O O . LEU A 1 94 ? 17.065 -7.913 0.368 1.00 71.44 94 LEU A O 1
ATOM 783 N N . GLY A 1 95 ? 18.627 -6.336 0.016 1.00 72.75 95 GLY A N 1
ATOM 784 C CA . GLY A 1 95 ? 19.771 -7.206 0.299 1.00 72.75 95 GLY A CA 1
ATOM 785 C C . GLY A 1 95 ? 19.725 -7.796 1.714 1.00 72.75 95 GLY A C 1
ATOM 786 O O . GLY A 1 95 ? 19.937 -8.997 1.889 1.00 72.75 95 GLY A O 1
ATOM 787 N N . LYS A 1 96 ? 19.387 -6.986 2.726 1.00 76.06 96 LYS A N 1
ATOM 788 C CA . LYS A 1 96 ? 19.263 -7.403 4.134 1.00 76.06 96 LYS A CA 1
ATOM 789 C C . LYS A 1 96 ? 18.103 -8.363 4.339 1.00 76.06 96 LYS A C 1
ATOM 791 O O . LYS A 1 96 ? 18.310 -9.404 4.948 1.00 76.06 96 LYS A O 1
ATOM 796 N N . ILE A 1 97 ? 16.935 -8.077 3.764 1.00 76.44 97 ILE A N 1
ATOM 797 C CA . ILE A 1 97 ? 15.775 -8.978 3.812 1.00 76.44 97 ILE A CA 1
ATOM 798 C C . ILE A 1 97 ? 16.129 -10.331 3.182 1.00 76.44 97 ILE A C 1
ATOM 800 O O . ILE A 1 97 ? 15.918 -11.372 3.797 1.00 76.44 97 ILE A O 1
ATOM 804 N N . LEU A 1 98 ? 16.740 -10.336 1.992 1.00 79.88 98 LEU A N 1
ATOM 805 C CA . LEU A 1 98 ? 17.177 -11.572 1.334 1.00 79.88 98 LEU A CA 1
ATOM 806 C C . LEU A 1 98 ? 18.214 -12.326 2.177 1.00 79.88 98 LEU A C 1
ATOM 808 O O . LEU A 1 98 ? 18.162 -13.549 2.270 1.00 79.88 98 LEU A O 1
ATOM 812 N N . HIS A 1 99 ? 19.131 -11.613 2.830 1.00 80.62 99 HIS A N 1
ATOM 813 C CA . HIS A 1 99 ? 20.103 -12.215 3.737 1.00 80.62 99 HIS A CA 1
ATOM 814 C C . HIS A 1 99 ? 19.433 -12.857 4.965 1.00 80.62 99 HIS A C 1
ATOM 816 O O . HIS A 1 99 ? 19.765 -13.990 5.311 1.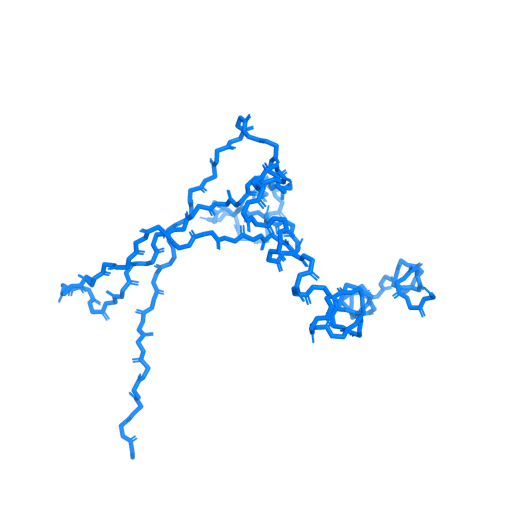00 80.62 99 HIS A O 1
ATOM 822 N N . GLU A 1 100 ? 18.474 -12.175 5.597 1.00 80.38 100 GLU A N 1
ATOM 823 C CA . GLU A 1 100 ? 17.692 -12.693 6.731 1.00 80.38 100 GLU A CA 1
ATOM 824 C C . GLU A 1 100 ? 16.831 -13.904 6.344 1.00 80.38 100 GLU A C 1
ATOM 826 O O . GLU A 1 100 ? 16.663 -14.823 7.143 1.00 80.38 100 GLU A O 1
ATOM 831 N N . MET A 1 101 ? 16.353 -13.954 5.097 1.00 81.25 101 MET A N 1
ATOM 832 C CA . MET A 1 101 ? 15.631 -15.099 4.531 1.00 81.25 101 MET A CA 1
ATOM 833 C C . MET A 1 101 ? 16.541 -16.280 4.142 1.00 81.25 101 MET A C 1
ATOM 835 O O . MET A 1 101 ? 16.036 -17.338 3.773 1.00 81.25 101 MET A O 1
ATOM 839 N N . GLY A 1 102 ? 17.870 -16.133 4.214 1.00 86.69 102 GLY A N 1
ATOM 840 C CA . GLY A 1 102 ? 18.837 -17.161 3.802 1.00 86.69 102 GLY A CA 1
ATOM 841 C C . GLY A 1 102 ? 19.160 -17.179 2.300 1.00 86.69 102 GLY A C 1
ATOM 842 O O . GLY A 1 102 ? 19.923 -18.025 1.834 1.00 86.69 102 GLY A O 1
ATOM 843 N N . GLU A 1 103 ? 18.643 -16.218 1.535 1.00 87.88 103 GLU A N 1
ATOM 844 C CA . GLU A 1 103 ? 18.812 -16.071 0.084 1.00 87.88 103 GLU A CA 1
ATOM 845 C C . GLU A 1 103 ? 20.121 -15.336 -0.268 1.00 87.88 103 GLU A C 1
ATOM 847 O O . GLU A 1 103 ? 20.151 -14.346 -1.005 1.00 87.88 103 GLU A O 1
ATOM 852 N N . TYR A 1 104 ? 21.246 -15.819 0.265 1.00 87.44 104 TYR A N 1
ATOM 853 C CA . TYR A 1 104 ? 22.532 -15.105 0.259 1.00 87.44 104 TYR A CA 1
ATOM 854 C C . TYR A 1 104 ? 23.056 -14.740 -1.138 1.00 87.44 104 TYR A C 1
ATOM 856 O O . TYR A 1 104 ? 23.601 -13.656 -1.331 1.00 87.44 104 TYR A O 1
ATOM 864 N N . GLN A 1 105 ? 22.877 -15.622 -2.128 1.00 87.06 105 GLN A N 1
ATOM 865 C CA . GLN A 1 105 ? 23.308 -15.370 -3.513 1.00 87.06 105 GLN A CA 1
ATOM 866 C C . GLN A 1 105 ? 22.477 -14.278 -4.195 1.00 87.06 105 GLN A C 1
ATOM 868 O O . GLN A 1 105 ? 22.958 -13.594 -5.097 1.00 87.06 105 GLN A O 1
ATOM 873 N N . GLN A 1 106 ? 21.218 -14.118 -3.785 1.00 81.06 106 GLN A N 1
ATOM 874 C CA . GLN A 1 106 ? 20.357 -13.052 -4.285 1.00 81.06 106 GLN A CA 1
ATOM 875 C C . GLN A 1 106 ? 20.665 -11.739 -3.568 1.00 81.06 106 GLN A C 1
ATOM 877 O O . GLN A 1 106 ? 20.759 -10.711 -4.229 1.00 81.06 106 GLN A O 1
ATOM 882 N N . ALA A 1 107 ? 20.896 -11.795 -2.252 1.00 84.25 107 ALA A N 1
ATOM 883 C CA . ALA A 1 107 ? 21.290 -10.652 -1.435 1.00 84.25 107 ALA A CA 1
ATOM 884 C C . ALA A 1 107 ? 22.570 -9.971 -1.946 1.00 84.25 107 ALA A C 1
ATOM 886 O O . ALA A 1 107 ? 22.617 -8.748 -2.023 1.00 84.25 107 ALA A O 1
ATOM 887 N N . LEU A 1 108 ? 23.581 -10.755 -2.349 1.00 84.69 108 LEU A N 1
ATOM 888 C CA . LEU A 1 108 ? 24.882 -10.239 -2.796 1.00 84.69 108 LEU A CA 1
ATOM 889 C C . LEU A 1 108 ? 24.768 -9.260 -3.977 1.00 84.69 108 LEU A C 1
ATOM 891 O O . LEU A 1 108 ? 25.500 -8.283 -4.030 1.00 84.69 108 LEU A O 1
ATOM 895 N N . LYS A 1 109 ? 23.785 -9.464 -4.864 1.00 83.38 109 LYS A N 1
ATOM 896 C CA . LYS A 1 109 ? 23.526 -8.603 -6.033 1.00 83.38 109 LYS A CA 1
ATOM 897 C C . LYS A 1 109 ? 23.118 -7.170 -5.672 1.00 83.38 109 LYS A C 1
ATOM 899 O O . LYS A 1 109 ? 23.020 -6.339 -6.568 1.00 83.38 109 LYS A O 1
ATOM 904 N N . TYR A 1 110 ? 22.807 -6.918 -4.403 1.00 71.69 110 TYR A N 1
ATOM 905 C CA . TYR A 1 110 ? 22.369 -5.624 -3.887 1.00 71.69 110 TYR A CA 1
ATOM 906 C C . TYR A 1 110 ? 23.416 -4.938 -3.001 1.00 71.69 110 TYR A C 1
ATOM 908 O O . TYR A 1 110 ? 23.181 -3.806 -2.597 1.00 71.69 110 TYR A O 1
ATOM 916 N N . TYR A 1 111 ? 24.535 -5.606 -2.696 1.00 70.94 111 TYR A N 1
ATOM 917 C CA . TYR A 1 111 ? 25.634 -5.060 -1.887 1.00 70.94 111 TYR A CA 1
ATOM 918 C C . TYR A 1 111 ? 26.860 -4.636 -2.719 1.00 70.94 111 TYR A C 1
ATOM 920 O O . TYR A 1 111 ? 27.835 -4.159 -2.138 1.00 70.94 111 TYR A O 1
ATOM 928 N N . ASP A 1 112 ? 26.807 -4.826 -4.042 1.00 59.31 112 ASP A N 1
ATOM 929 C CA . ASP A 1 112 ? 27.860 -4.489 -5.014 1.00 59.31 112 ASP A CA 1
ATOM 930 C C . ASP A 1 112 ? 27.603 -3.146 -5.723 1.00 59.31 112 ASP A C 1
ATOM 932 O O . ASP A 1 112 ? 26.449 -2.902 -6.155 1.00 59.31 112 ASP A O 1
#

pLDDT: mean 82.08, std 12.92, range [43.03, 97.94]

Secondary structure (DSSP, 8-state):
------EEEEEEE--TTS-BPPEEE-GGG-S-TTS--EEE-TT--EEEEEEEEETTTTEEEEEEEEPBTT-HHHHHHHHHHHHHS-TTTTHHHHHHHHHHTT-HHHHGGG--

Sequence (112 aa):
MSNNYRRILFEITIDPRLPIKGFADIKEHSAYDTEDEVLIILEALYRIDNIIEDSKEGFHVVQLSLASNTDDRLKEMYDHLKRTINHEYTFDALGKILHEMGEYQQALKYYD

Foldseek 3Di:
DDDPDAAEDEDEDEDPVAQFFDKDQCCVPDPDVPDSDMGTDPPWDWDFPDWAQPPVVRHIYTYIYTDGPPPPVVVVVVVVCPVVVDPCPRLLVVLVVCVVVVVNVVSVVSVD